Protein AF-A0A497REN9-F1 (afdb_monomer_lite)

Foldseek 3Di:
DDPVVVVVVVCVVVADPPKAFPDKDWDFDWDDDVPDTDTWIWIWTDIPFWIWIFTDPPPRDIDTGGPVNFPDWDFDWDDDPPDIDTDIDTD

pLDDT: mean 73.36, std 15.02, range [34.81, 93.0]

Sequence (91 aa):
MNTATMIDRIIQDVLEKDEKILATTNWKASSYVPFTFIVSDVIVFATNKRLLLVIKEVYRSIYELPYYRITSIELVSKKFLFFKKRYYQIR

Structure (mmCIF, N/CA/C/O backbone):
data_AF-A0A497REN9-F1
#
_entry.id   AF-A0A497REN9-F1
#
loop_
_atom_site.group_PDB
_atom_site.id
_atom_site.type_symbol
_atom_site.label_atom_id
_atom_site.label_alt_id
_atom_site.label_comp_id
_atom_site.label_asym_id
_atom_site.label_entity_id
_atom_site.label_seq_id
_atom_site.pdbx_PDB_ins_code
_atom_site.Cartn_x
_atom_site.Cartn_y
_atom_site.Cartn_z
_atom_site.occupancy
_atom_site.B_iso_or_equiv
_atom_site.auth_seq_id
_atom_site.auth_comp_id
_atom_site.auth_asym_id
_atom_site.auth_atom_id
_atom_site.pdbx_PDB_model_num
ATOM 1 N N . MET A 1 1 ? 20.456 7.917 14.167 1.00 47.06 1 MET A N 1
ATOM 2 C CA . MET A 1 1 ? 19.054 7.482 14.384 1.00 47.06 1 MET A CA 1
ATOM 3 C C . MET A 1 1 ? 18.714 6.437 13.334 1.00 47.06 1 MET A C 1
ATOM 5 O O . MET A 1 1 ? 19.055 6.650 12.179 1.00 47.06 1 MET A O 1
ATOM 9 N N . ASN A 1 2 ? 18.115 5.311 13.7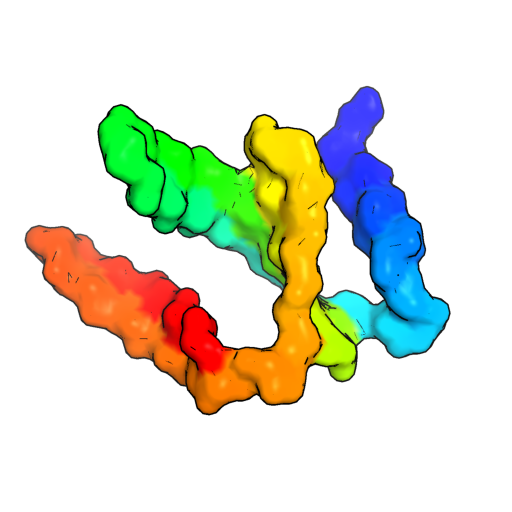26 1.00 50.03 2 ASN A N 1
ATOM 10 C CA . ASN A 1 2 ? 17.815 4.202 12.816 1.00 50.03 2 ASN A CA 1
ATOM 11 C C . ASN A 1 2 ? 16.628 4.559 11.901 1.00 50.03 2 ASN A C 1
ATOM 13 O O . ASN A 1 2 ? 15.618 5.092 12.363 1.00 50.03 2 ASN A O 1
ATOM 17 N N . THR A 1 3 ? 16.714 4.249 10.610 1.00 51.06 3 THR A N 1
ATOM 18 C CA . THR A 1 3 ? 15.675 4.575 9.614 1.00 51.06 3 THR A CA 1
ATOM 19 C C . THR A 1 3 ? 14.328 3.920 9.946 1.00 51.06 3 THR A C 1
ATOM 21 O O . THR A 1 3 ? 13.284 4.528 9.727 1.00 51.06 3 THR A O 1
ATOM 24 N N . ALA A 1 4 ? 14.359 2.727 10.554 1.00 55.53 4 ALA A N 1
ATOM 25 C CA . ALA A 1 4 ? 13.179 2.011 11.048 1.00 55.53 4 ALA A CA 1
ATOM 26 C C . ALA A 1 4 ? 12.445 2.802 12.147 1.00 55.53 4 ALA A C 1
ATOM 28 O O . ALA A 1 4 ? 11.272 3.123 11.996 1.00 55.53 4 ALA A O 1
ATOM 29 N N . THR A 1 5 ? 13.174 3.262 13.172 1.00 58.50 5 THR A N 1
ATOM 30 C CA . THR A 1 5 ? 12.602 4.027 14.298 1.00 58.50 5 THR A CA 1
ATOM 31 C C . THR A 1 5 ? 11.978 5.367 13.902 1.00 58.50 5 THR A C 1
ATOM 33 O O . THR A 1 5 ? 11.219 5.944 14.674 1.00 58.50 5 THR A O 1
ATOM 36 N N . MET A 1 6 ? 12.313 5.898 12.724 1.00 55.56 6 MET A N 1
ATOM 37 C CA . MET A 1 6 ? 11.796 7.184 12.255 1.00 55.56 6 MET A CA 1
ATOM 38 C C . MET A 1 6 ? 10.528 7.040 11.406 1.00 55.56 6 MET A C 1
ATOM 40 O O . MET A 1 6 ? 9.687 7.933 11.430 1.00 55.56 6 MET A O 1
ATOM 44 N N . ILE A 1 7 ? 10.385 5.924 10.686 1.00 61.59 7 ILE A N 1
ATOM 45 C CA . ILE A 1 7 ? 9.168 5.578 9.941 1.00 61.59 7 ILE A CA 1
ATOM 46 C C . ILE A 1 7 ? 8.035 5.254 10.919 1.00 61.59 7 ILE A C 1
ATOM 48 O O . ILE A 1 7 ? 6.929 5.757 10.744 1.00 61.59 7 ILE A O 1
ATOM 52 N N . ASP A 1 8 ? 8.339 4.519 11.992 1.00 64.19 8 ASP A N 1
ATOM 53 C CA . ASP A 1 8 ? 7.355 4.166 13.020 1.00 64.19 8 ASP A CA 1
ATOM 54 C C . ASP A 1 8 ? 6.717 5.405 13.666 1.00 64.19 8 ASP A C 1
ATOM 56 O O . ASP A 1 8 ? 5.508 5.432 13.877 1.00 64.19 8 ASP A O 1
ATOM 60 N N . ARG A 1 9 ? 7.502 6.464 13.911 1.00 67.44 9 ARG A N 1
ATOM 61 C CA . ARG A 1 9 ? 6.997 7.722 14.493 1.00 67.44 9 ARG A CA 1
ATOM 62 C C . ARG A 1 9 ? 6.043 8.464 13.562 1.00 67.44 9 ARG A C 1
ATOM 64 O O . ARG A 1 9 ? 4.981 8.883 13.988 1.00 67.44 9 ARG A O 1
ATOM 71 N N . ILE A 1 10 ? 6.392 8.572 12.282 1.00 67.25 10 ILE A N 1
ATOM 72 C CA . ILE A 1 10 ? 5.560 9.277 11.296 1.00 67.25 10 ILE A CA 1
ATOM 73 C C . ILE A 1 10 ? 4.205 8.596 11.135 1.00 67.25 10 ILE A C 1
ATOM 75 O O . ILE A 1 10 ? 3.183 9.259 11.012 1.00 67.25 10 ILE A O 1
ATOM 79 N N . ILE A 1 11 ? 4.19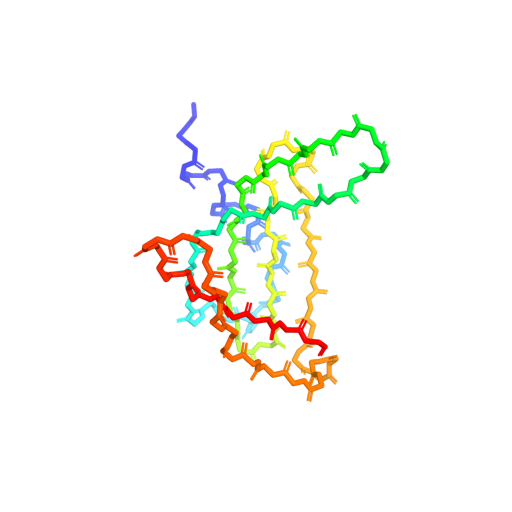5 7.265 11.129 1.00 72.38 11 ILE A N 1
ATOM 80 C CA . ILE A 1 11 ? 2.948 6.515 11.021 1.00 72.38 11 ILE A CA 1
ATOM 81 C C . ILE A 1 11 ? 2.115 6.702 12.289 1.00 72.38 11 ILE A C 1
ATOM 83 O O . ILE A 1 11 ? 0.915 6.929 12.189 1.00 72.38 11 ILE A O 1
ATOM 87 N N . GLN A 1 12 ? 2.740 6.661 13.469 1.00 74.00 12 GLN A N 1
ATOM 88 C CA . GLN A 1 12 ? 2.052 6.914 14.739 1.00 74.00 12 GLN A CA 1
ATOM 89 C C . GLN A 1 12 ? 1.414 8.308 14.806 1.00 74.00 12 GLN A C 1
ATOM 91 O O . GLN A 1 12 ? 0.337 8.432 15.380 1.00 74.00 12 GLN A O 1
ATOM 96 N N . ASP A 1 13 ? 2.031 9.320 14.192 1.00 78.44 13 ASP A N 1
ATOM 97 C CA . ASP A 1 13 ? 1.500 10.689 14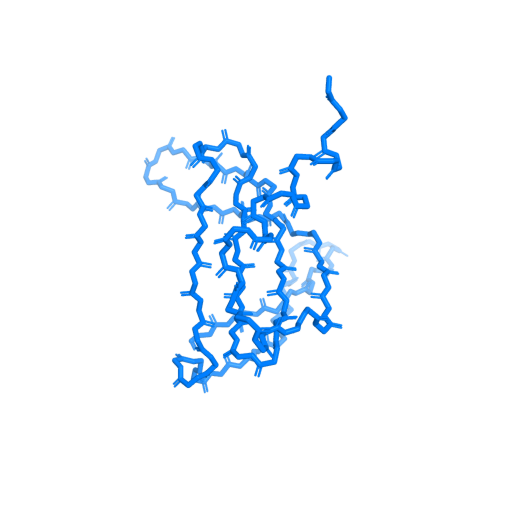.166 1.00 78.44 13 ASP A CA 1
ATOM 98 C C . ASP A 1 13 ? 0.306 10.861 13.203 1.00 78.44 13 ASP A C 1
ATOM 100 O O . ASP A 1 13 ? -0.474 11.800 13.349 1.00 78.44 13 ASP A O 1
ATOM 104 N N . VAL A 1 14 ? 0.160 9.977 12.208 1.00 84.31 14 VAL A N 1
ATOM 105 C CA . VAL A 1 14 ? -0.852 10.090 11.136 1.00 84.31 14 VAL A CA 1
ATOM 106 C C . VAL A 1 14 ? -2.031 9.141 11.331 1.00 84.31 14 VAL A C 1
ATOM 108 O O . VAL A 1 14 ? -3.137 9.431 10.867 1.00 84.31 14 VAL A O 1
ATOM 111 N N . LEU A 1 15 ? -1.812 8.003 11.992 1.00 87.00 15 LEU A N 1
ATOM 112 C CA . LEU A 1 15 ? -2.871 7.039 12.266 1.00 87.00 15 LEU A CA 1
ATOM 113 C C . LEU A 1 15 ? -3.907 7.620 13.228 1.00 87.00 15 LEU A C 1
ATOM 115 O O . LEU A 1 15 ? -3.580 8.159 14.286 1.00 87.00 15 LEU A O 1
ATOM 119 N N . GLU A 1 16 ? -5.181 7.442 12.890 1.00 87.06 16 GLU A N 1
ATOM 120 C CA . GLU A 1 16 ? -6.257 7.737 13.831 1.00 87.06 16 GLU A CA 1
ATOM 121 C C . GLU A 1 16 ? -6.226 6.750 15.014 1.00 87.06 16 GLU A C 1
ATOM 123 O O . GLU A 1 16 ? -5.708 5.638 14.918 1.00 87.06 16 GLU A O 1
ATOM 128 N N . LYS A 1 17 ? -6.818 7.134 16.152 1.00 85.94 17 LYS A N 1
ATOM 129 C CA . LYS A 1 17 ? -6.742 6.379 17.421 1.00 85.94 17 LYS A CA 1
ATOM 130 C C . LYS A 1 17 ? -7.211 4.914 17.321 1.00 85.94 17 LYS A C 1
ATOM 132 O O . LYS A 1 17 ? -6.762 4.069 18.090 1.00 85.94 17 LYS A O 1
ATOM 137 N N . ASP A 1 18 ? -8.132 4.620 16.411 1.00 89.81 18 ASP A N 1
ATOM 138 C CA . ASP A 1 18 ? -8.709 3.300 16.123 1.00 89.81 18 ASP A CA 1
ATOM 139 C C . ASP A 1 18 ? -8.219 2.699 14.788 1.00 89.81 18 ASP A C 1
ATOM 141 O O . ASP A 1 18 ? -8.664 1.619 14.380 1.00 89.81 18 ASP A O 1
ATOM 145 N N . GLU A 1 19 ? -7.306 3.383 14.097 1.00 89.62 19 GLU A N 1
ATOM 146 C CA . GLU A 1 19 ? -6.731 2.933 12.838 1.00 89.62 19 GLU A CA 1
ATOM 147 C C . GLU A 1 19 ? -5.603 1.925 13.096 1.00 89.62 19 GLU A C 1
ATOM 149 O O . GLU A 1 19 ? -4.662 2.170 13.850 1.00 89.62 19 GLU A O 1
ATOM 154 N N . LYS A 1 20 ? -5.703 0.749 12.471 1.00 89.69 20 LYS A N 1
ATOM 155 C CA . LYS A 1 20 ? -4.742 -0.349 12.615 1.00 89.69 20 LYS A CA 1
ATOM 156 C C . LYS A 1 20 ? -4.112 -0.666 11.274 1.00 89.69 20 LYS A C 1
ATOM 158 O O . LYS A 1 20 ? -4.819 -0.836 10.283 1.00 89.69 20 LYS A O 1
ATOM 163 N N . ILE A 1 21 ? -2.792 -0.816 11.266 1.00 89.94 21 ILE A N 1
ATOM 164 C CA . ILE A 1 21 ? -2.054 -1.326 10.110 1.00 89.94 21 ILE A CA 1
ATOM 165 C C . ILE A 1 21 ? -2.360 -2.819 9.973 1.00 89.94 21 ILE A C 1
ATOM 167 O O . ILE A 1 21 ? -2.143 -3.594 10.903 1.00 89.94 21 ILE A O 1
ATOM 171 N N . LEU A 1 22 ? -2.873 -3.211 8.812 1.00 91.31 22 LEU A N 1
ATOM 172 C CA . LEU A 1 22 ? -3.187 -4.592 8.457 1.00 91.31 22 LEU A CA 1
ATOM 173 C C . LEU A 1 22 ? -2.051 -5.236 7.658 1.00 91.31 22 LEU A C 1
ATOM 175 O O . LEU A 1 22 ? -1.777 -6.421 7.825 1.00 91.31 22 LEU A O 1
ATOM 179 N N . ALA A 1 23 ? -1.393 -4.465 6.788 1.00 88.75 23 ALA A N 1
ATOM 180 C CA . ALA A 1 23 ? -0.276 -4.940 5.980 1.00 88.75 23 ALA A CA 1
ATOM 181 C C . ALA A 1 23 ? 0.675 -3.802 5.588 1.00 88.75 23 ALA A C 1
ATOM 183 O O . ALA A 1 23 ? 0.266 -2.647 5.469 1.00 88.75 23 ALA A O 1
ATOM 184 N N . THR A 1 24 ? 1.931 -4.158 5.314 1.00 87.31 24 THR A N 1
ATOM 185 C CA . THR A 1 24 ? 2.973 -3.227 4.862 1.00 87.31 24 THR A CA 1
ATOM 186 C C . THR A 1 24 ? 3.751 -3.838 3.705 1.00 87.31 24 THR A C 1
ATOM 188 O O . THR A 1 24 ? 4.114 -5.013 3.745 1.00 87.31 24 THR A O 1
ATOM 191 N N . THR A 1 25 ? 4.052 -3.043 2.680 1.00 85.25 25 THR A N 1
ATOM 192 C CA . THR A 1 25 ? 4.870 -3.469 1.538 1.00 85.25 25 THR A CA 1
ATOM 193 C C . THR A 1 25 ? 5.750 -2.329 1.029 1.00 85.25 25 THR A C 1
ATOM 195 O O . THR A 1 25 ? 5.376 -1.163 1.093 1.00 85.25 25 THR A O 1
ATOM 198 N N . ASN A 1 26 ? 6.928 -2.664 0.500 1.00 83.81 26 ASN A N 1
ATOM 199 C CA . ASN A 1 26 ? 7.842 -1.702 -0.119 1.00 83.81 26 ASN A CA 1
ATOM 200 C C . ASN A 1 26 ? 7.717 -1.782 -1.639 1.00 83.81 26 ASN A C 1
ATOM 202 O O . ASN A 1 26 ? 7.906 -2.851 -2.220 1.00 83.81 26 ASN A O 1
ATOM 206 N N . TRP A 1 27 ? 7.395 -0.666 -2.278 1.00 79.62 27 TRP A N 1
ATOM 207 C CA . TRP A 1 27 ? 7.243 -0.535 -3.721 1.00 79.62 27 TRP A CA 1
ATOM 208 C C . TRP A 1 27 ? 8.302 0.406 -4.287 1.00 79.62 27 TRP A C 1
ATOM 210 O O . TRP A 1 27 ? 8.793 1.304 -3.607 1.00 79.62 27 TRP A O 1
ATOM 220 N N . LYS A 1 28 ? 8.615 0.221 -5.570 1.00 74.81 28 LYS A N 1
ATOM 221 C CA . LYS A 1 28 ? 9.314 1.227 -6.369 1.00 74.81 28 LYS A CA 1
ATOM 222 C C . LYS A 1 28 ? 8.291 1.903 -7.262 1.00 74.81 28 LYS A C 1
ATOM 224 O O . LYS A 1 28 ? 7.768 1.266 -8.176 1.00 74.81 28 LYS A O 1
ATOM 229 N N . ALA A 1 29 ? 7.980 3.160 -6.971 1.00 67.38 29 ALA A N 1
ATOM 230 C CA . ALA A 1 29 ? 7.114 3.962 -7.816 1.00 67.38 29 ALA A CA 1
ATOM 231 C C . ALA A 1 29 ? 7.976 4.669 -8.860 1.00 67.38 29 ALA A C 1
ATOM 233 O O . ALA A 1 29 ? 8.938 5.353 -8.521 1.00 67.38 29 ALA A O 1
ATOM 234 N N . SER A 1 30 ? 7.643 4.485 -10.132 1.00 63.38 30 SER A N 1
ATOM 235 C CA . SER A 1 30 ? 8.226 5.262 -11.221 1.00 63.38 30 SER A CA 1
ATOM 236 C C . SER A 1 30 ? 7.184 6.247 -11.722 1.00 63.38 30 SER A C 1
ATOM 238 O O . SER A 1 30 ? 6.161 5.819 -12.264 1.00 63.38 30 SER A O 1
ATOM 240 N N . SER A 1 31 ? 7.455 7.537 -11.572 1.00 59.97 31 SER A N 1
ATOM 241 C CA . SER A 1 31 ? 6.628 8.593 -12.150 1.00 59.97 31 SER A CA 1
ATOM 242 C C . SER A 1 31 ? 7.321 9.137 -13.392 1.00 59.97 31 SER A C 1
ATOM 244 O O . SER A 1 31 ? 8.504 9.477 -13.349 1.00 59.97 31 SER A O 1
ATOM 246 N N . TYR A 1 32 ? 6.588 9.207 -14.504 1.00 45.03 32 TYR A N 1
ATOM 247 C CA . TYR A 1 32 ? 7.059 9.885 -15.707 1.00 45.03 32 TYR A CA 1
ATOM 248 C C . TYR A 1 32 ? 6.646 11.352 -15.623 1.00 45.03 32 TYR A C 1
ATOM 250 O O . TYR A 1 32 ? 5.475 11.686 -15.793 1.00 45.03 32 TYR A O 1
ATOM 258 N N . VAL A 1 33 ? 7.610 12.215 -15.328 1.00 47.06 33 VAL A N 1
ATOM 259 C CA . VAL A 1 33 ? 7.480 13.665 -15.482 1.00 47.06 33 VAL A CA 1
ATOM 260 C C . VAL A 1 33 ? 8.129 14.004 -16.829 1.00 47.06 33 VAL A C 1
ATOM 262 O O . VAL A 1 33 ? 9.115 13.345 -17.181 1.00 47.06 33 VAL A O 1
ATOM 265 N N . PRO A 1 34 ? 7.622 14.967 -17.627 1.00 34.81 34 PRO A N 1
ATOM 266 C CA . PRO A 1 34 ? 8.318 15.357 -18.847 1.00 34.81 34 PRO A CA 1
ATOM 267 C C . PRO A 1 34 ? 9.783 15.665 -18.497 1.00 34.81 34 PRO A C 1
ATOM 269 O O . PRO A 1 34 ? 10.043 16.474 -17.610 1.00 34.81 34 PRO A O 1
ATOM 272 N N . PHE A 1 35 ? 10.719 14.988 -19.168 1.00 41.38 35 PHE A N 1
ATOM 273 C CA . PHE A 1 35 ? 12.179 15.138 -19.049 1.00 41.38 35 PHE A CA 1
ATOM 274 C C . PHE A 1 35 ? 12.907 14.462 -17.866 1.00 41.38 35 PHE A C 1
ATOM 276 O O . PHE A 1 35 ? 14.137 14.441 -17.895 1.00 41.38 35 PHE A O 1
ATOM 283 N N . THR A 1 36 ? 12.237 13.830 -16.889 1.00 47.19 36 THR A N 1
ATOM 284 C CA . THR A 1 36 ? 12.926 13.074 -15.814 1.00 47.19 36 THR A CA 1
ATOM 285 C C . THR A 1 36 ? 12.211 11.783 -15.407 1.00 47.19 36 THR A C 1
ATOM 287 O O . THR A 1 36 ? 10.991 11.719 -15.266 1.00 47.19 36 THR A O 1
ATOM 290 N N . PHE A 1 37 ? 13.003 10.725 -15.194 1.00 51.38 37 PHE A N 1
ATOM 291 C CA . PHE A 1 37 ? 12.536 9.449 -14.654 1.00 51.38 37 PHE A CA 1
ATOM 292 C C . PHE A 1 37 ? 12.890 9.401 -13.168 1.00 51.38 37 PHE A C 1
ATOM 294 O O . PHE A 1 37 ? 14.035 9.131 -12.810 1.00 51.38 37 PHE A O 1
ATOM 301 N N . ILE A 1 38 ? 11.924 9.703 -12.302 1.00 62.81 38 ILE A N 1
ATOM 302 C CA . ILE A 1 38 ? 12.128 9.623 -10.853 1.00 62.81 38 ILE A CA 1
ATOM 303 C C . ILE A 1 38 ? 11.604 8.262 -10.400 1.00 62.81 38 ILE A C 1
ATOM 305 O O . ILE A 1 38 ? 10.414 7.960 -10.532 1.00 62.81 38 ILE A O 1
ATOM 309 N N . VAL A 1 39 ? 12.520 7.416 -9.929 1.00 63.03 39 VAL A N 1
ATOM 310 C CA . VAL A 1 39 ? 12.187 6.152 -9.271 1.00 63.03 39 VAL A CA 1
ATOM 311 C C . VAL A 1 39 ? 12.318 6.393 -7.787 1.00 63.03 39 VAL A C 1
ATOM 313 O O . VAL A 1 39 ? 13.439 6.522 -7.321 1.00 63.03 39 VAL A O 1
ATOM 316 N N . SER A 1 40 ? 11.199 6.407 -7.072 1.00 72.19 40 SER A N 1
ATOM 317 C CA . SER A 1 40 ? 11.212 6.585 -5.626 1.00 72.19 40 SER A CA 1
ATOM 318 C C . SER A 1 40 ? 10.804 5.324 -4.891 1.00 72.19 40 SER A C 1
ATOM 320 O O . SER A 1 40 ? 9.864 4.619 -5.274 1.00 72.19 40 SER A O 1
ATOM 322 N N . ASP A 1 41 ? 11.513 5.055 -3.797 1.00 80.31 41 ASP A N 1
ATOM 323 C CA . ASP A 1 41 ? 11.116 4.037 -2.837 1.00 80.31 41 ASP A CA 1
ATOM 324 C C . ASP A 1 41 ? 9.884 4.523 -2.063 1.00 80.31 41 ASP A C 1
ATOM 326 O O . ASP A 1 41 ? 9.914 5.549 -1.374 1.00 80.31 41 ASP A O 1
ATOM 330 N N . VAL A 1 42 ? 8.795 3.765 -2.168 1.00 82.25 42 VAL A N 1
ATOM 331 C CA . VAL A 1 42 ? 7.512 4.045 -1.519 1.00 82.25 42 VAL A CA 1
ATOM 332 C C . VAL A 1 42 ? 7.191 2.914 -0.559 1.00 82.25 42 VAL A C 1
ATOM 334 O O . VAL A 1 42 ? 7.188 1.748 -0.947 1.00 82.25 42 VAL A O 1
ATOM 337 N N . ILE A 1 43 ? 6.895 3.237 0.695 1.00 85.69 43 ILE A N 1
ATOM 338 C CA . ILE A 1 43 ? 6.305 2.265 1.617 1.00 85.69 43 ILE A CA 1
ATOM 339 C C . ILE A 1 43 ? 4.797 2.441 1.573 1.00 85.69 43 ILE A C 1
ATOM 341 O O . ILE A 1 43 ? 4.302 3.547 1.775 1.00 85.69 43 ILE A O 1
ATOM 345 N N . VAL A 1 44 ? 4.077 1.356 1.316 1.00 86.38 44 VAL A N 1
ATOM 346 C CA . VAL A 1 44 ? 2.618 1.336 1.351 1.00 86.38 44 VAL A CA 1
ATOM 347 C C . VAL A 1 44 ? 2.170 0.627 2.621 1.00 86.38 44 VAL A C 1
ATOM 349 O O . VAL A 1 44 ? 2.537 -0.529 2.849 1.00 86.38 44 VAL A O 1
ATOM 352 N N . PHE A 1 45 ? 1.359 1.313 3.421 1.00 88.50 45 PHE A N 1
ATOM 353 C CA . PHE A 1 45 ? 0.668 0.761 4.582 1.00 88.50 45 PHE A CA 1
ATOM 354 C C . PHE A 1 45 ? -0.808 0.617 4.244 1.00 88.50 45 PHE A C 1
ATOM 356 O O . PHE A 1 45 ? -1.467 1.596 3.900 1.00 88.50 45 PHE A O 1
ATOM 363 N N . ALA A 1 46 ? -1.328 -0.598 4.344 1.00 90.75 46 ALA A N 1
ATOM 364 C CA . ALA A 1 46 ? -2.756 -0.849 4.284 1.00 90.75 46 ALA A CA 1
ATOM 365 C C . ALA A 1 46 ? -3.305 -0.845 5.705 1.00 90.75 46 ALA A C 1
ATOM 367 O O . ALA A 1 46 ? -2.883 -1.659 6.529 1.00 90.75 46 ALA A O 1
ATOM 368 N N . THR A 1 47 ? -4.231 0.062 5.999 1.00 92.81 47 THR A N 1
ATOM 369 C CA . THR A 1 47 ? -4.909 0.129 7.296 1.00 92.81 47 THR A CA 1
ATOM 370 C C . THR A 1 47 ? -6.317 -0.445 7.193 1.00 92.81 47 THR A C 1
ATOM 372 O O . THR A 1 47 ? -6.770 -0.817 6.113 1.00 92.81 47 THR A O 1
ATOM 375 N N . ASN A 1 48 ? -7.053 -0.524 8.297 1.00 93.00 48 ASN A N 1
ATOM 376 C CA . ASN A 1 48 ? -8.486 -0.830 8.263 1.00 93.00 48 ASN A CA 1
ATOM 377 C C . ASN A 1 48 ? -9.348 0.298 7.657 1.00 93.00 48 ASN A C 1
ATOM 379 O O . ASN A 1 48 ? -10.545 0.087 7.479 1.00 93.00 48 ASN A O 1
ATOM 383 N N . LYS A 1 49 ? -8.772 1.465 7.323 1.00 92.00 49 LYS A N 1
ATOM 384 C CA . LYS A 1 49 ? -9.500 2.638 6.802 1.00 92.00 49 LYS A CA 1
ATOM 385 C C . LYS A 1 49 ? -9.040 3.103 5.416 1.00 92.00 49 LYS A C 1
ATOM 387 O O . LYS A 1 49 ? -9.867 3.519 4.601 1.00 92.00 49 LYS A O 1
ATOM 392 N N . ARG A 1 50 ? -7.736 3.064 5.139 1.00 92.00 50 ARG A N 1
ATOM 393 C CA . ARG A 1 50 ? -7.122 3.660 3.942 1.00 92.00 50 ARG A CA 1
ATOM 394 C C . ARG A 1 50 ? -5.776 3.017 3.610 1.00 92.00 50 ARG A C 1
ATOM 396 O O . ARG A 1 50 ? -5.197 2.281 4.406 1.00 92.00 50 ARG A O 1
ATOM 403 N N . LEU A 1 51 ? -5.266 3.332 2.425 1.00 90.38 51 LEU A N 1
ATOM 404 C CA . LEU A 1 51 ? -3.863 3.135 2.084 1.00 90.38 51 LEU A CA 1
ATOM 405 C C . LEU A 1 51 ? -3.079 4.413 2.402 1.00 90.38 51 LEU A C 1
ATOM 407 O O . LEU A 1 51 ? -3.514 5.510 2.054 1.00 90.38 51 LEU A O 1
ATOM 411 N N . LEU A 1 52 ? -1.910 4.264 3.017 1.00 88.69 52 LEU A N 1
ATOM 412 C CA . LEU A 1 52 ? -0.937 5.336 3.220 1.00 88.69 52 LEU A CA 1
ATOM 413 C C . LEU A 1 52 ? 0.297 5.038 2.374 1.00 88.69 52 LEU A C 1
ATOM 415 O O . LEU A 1 52 ? 0.898 3.972 2.509 1.00 88.69 52 LEU A O 1
ATOM 419 N N . LEU A 1 53 ? 0.685 5.969 1.508 1.00 87.00 53 LEU A N 1
ATOM 420 C CA . LEU A 1 53 ? 1.871 5.857 0.667 1.00 87.00 53 LEU A CA 1
ATOM 421 C C . LEU A 1 53 ? 2.914 6.861 1.152 1.00 87.00 53 LEU A C 1
ATOM 423 O O . LEU A 1 53 ? 2.699 8.068 1.075 1.00 87.00 53 LEU A O 1
ATOM 427 N N . VAL A 1 54 ? 4.047 6.359 1.638 1.00 84.12 54 VAL A N 1
ATOM 428 C CA . VAL A 1 54 ? 5.142 7.165 2.188 1.00 84.12 54 VAL A CA 1
ATOM 429 C C . VAL A 1 54 ? 6.320 7.145 1.223 1.00 84.12 54 VAL A C 1
ATOM 431 O O . VAL A 1 54 ? 6.966 6.109 1.054 1.00 84.12 54 VAL A O 1
ATOM 434 N N . ILE A 1 55 ? 6.619 8.287 0.602 1.00 82.62 55 ILE A N 1
ATOM 435 C CA . ILE A 1 55 ? 7.745 8.434 -0.332 1.00 82.62 55 ILE A CA 1
ATOM 436 C C . ILE A 1 55 ? 9.032 8.738 0.447 1.00 82.62 55 ILE A C 1
ATOM 438 O O . ILE A 1 55 ? 9.095 9.719 1.188 1.00 82.62 55 ILE A O 1
ATOM 442 N N . LYS A 1 56 ? 10.075 7.911 0.290 1.00 72.00 56 LYS A N 1
ATOM 443 C CA . LYS A 1 56 ? 11.334 8.058 1.047 1.00 72.00 56 LYS A CA 1
ATOM 444 C C . LYS A 1 56 ? 12.247 9.182 0.552 1.00 72.00 56 LYS A C 1
ATOM 446 O O . LYS A 1 56 ? 12.967 9.752 1.366 1.00 72.00 56 LYS A O 1
ATOM 451 N N . GLU A 1 57 ? 12.250 9.471 -0.748 1.00 67.50 57 GLU A N 1
ATOM 452 C CA . GLU A 1 57 ? 13.298 10.292 -1.382 1.00 67.50 57 GLU A CA 1
ATOM 453 C C . GLU A 1 57 ? 13.015 11.798 -1.397 1.00 67.50 57 GLU A C 1
ATOM 455 O O . GLU A 1 57 ? 13.931 12.594 -1.217 1.00 67.50 57 GLU A O 1
ATOM 460 N N . VAL A 1 58 ? 11.759 12.205 -1.587 1.00 56.19 58 VAL A N 1
ATOM 461 C CA . VAL A 1 58 ? 11.369 13.615 -1.720 1.00 56.19 58 VAL A CA 1
ATOM 462 C C . VAL A 1 58 ? 10.463 13.960 -0.548 1.00 56.19 58 VAL A C 1
ATOM 464 O O . VAL A 1 58 ? 9.374 13.402 -0.442 1.00 56.19 58 VAL A O 1
ATOM 467 N N . TYR A 1 59 ? 10.944 14.818 0.361 1.00 52.41 59 TYR A N 1
ATOM 468 C CA . TYR A 1 59 ? 10.190 15.402 1.482 1.00 52.41 59 TYR A CA 1
ATOM 469 C C . TYR A 1 59 ? 9.088 14.503 2.053 1.00 52.41 59 TYR A C 1
ATOM 471 O O . TYR A 1 59 ? 7.933 14.887 1.967 1.00 52.41 59 TYR A O 1
ATOM 479 N N . ARG A 1 60 ? 9.426 13.306 2.564 1.00 64.38 60 ARG A N 1
ATOM 480 C CA . ARG A 1 60 ? 8.545 12.369 3.310 1.00 64.38 60 ARG A CA 1
ATOM 481 C C . ARG A 1 60 ? 7.046 12.597 3.107 1.00 64.38 60 ARG A C 1
ATOM 483 O O . ARG A 1 60 ? 6.311 12.845 4.059 1.00 64.38 60 ARG A O 1
ATOM 490 N N . SER A 1 61 ? 6.622 12.585 1.850 1.00 72.38 61 SER A N 1
ATOM 491 C CA . SER A 1 61 ? 5.270 12.992 1.509 1.00 72.38 61 SER A CA 1
ATOM 492 C C . SER A 1 61 ? 4.382 11.788 1.741 1.00 72.38 61 SER A C 1
ATOM 494 O O . SER A 1 61 ? 4.690 10.687 1.271 1.00 72.38 61 SER A O 1
ATOM 496 N N . ILE A 1 62 ? 3.335 11.995 2.532 1.00 81.00 62 ILE A N 1
ATOM 497 C CA . ILE A 1 62 ? 2.368 10.964 2.884 1.00 81.00 62 ILE A CA 1
ATOM 498 C C . ILE A 1 62 ? 1.139 11.222 2.035 1.00 81.00 62 ILE A C 1
ATOM 500 O O . ILE A 1 62 ? 0.502 12.266 2.150 1.00 81.00 62 ILE A O 1
ATOM 504 N N . TYR A 1 63 ? 0.837 10.275 1.160 1.00 85.50 63 TYR A N 1
ATOM 505 C CA . TYR A 1 63 ? -0.375 10.301 0.362 1.00 85.50 63 TYR A CA 1
ATOM 506 C C . TYR A 1 63 ? -1.379 9.338 0.964 1.00 85.50 63 TYR A C 1
ATOM 508 O O . TYR A 1 63 ? -1.082 8.165 1.191 1.00 85.50 63 TYR A O 1
ATOM 516 N N . GLU A 1 64 ? -2.578 9.844 1.197 1.00 88.50 64 GLU A N 1
ATOM 517 C CA . GLU A 1 64 ? -3.671 9.081 1.769 1.00 88.50 64 GLU A CA 1
ATOM 518 C C . GLU A 1 64 ? -4.670 8.722 0.674 1.00 88.50 64 GLU A C 1
ATOM 520 O O . GLU A 1 64 ? -5.174 9.590 -0.042 1.00 88.50 64 GLU A O 1
ATOM 525 N N . LEU A 1 65 ? -4.979 7.435 0.556 1.00 88.06 65 LEU A N 1
ATOM 526 C CA . LEU A 1 65 ? -5.963 6.926 -0.386 1.00 88.06 65 LEU A CA 1
ATOM 527 C C . LEU A 1 65 ? -7.030 6.125 0.372 1.00 88.06 65 LEU A C 1
ATOM 529 O O . LEU A 1 65 ? -6.842 4.935 0.639 1.00 88.06 65 LEU A O 1
ATOM 533 N N . PRO A 1 66 ? -8.150 6.766 0.749 1.00 90.56 66 PRO A N 1
ATOM 534 C CA . PRO A 1 66 ? -9.283 6.078 1.352 1.00 90.56 66 PRO A CA 1
ATOM 535 C C . PRO A 1 66 ? -9.844 4.993 0.435 1.00 90.56 66 PRO A C 1
ATOM 537 O O . PRO A 1 66 ? -9.971 5.211 -0.770 1.00 90.56 66 PRO A O 1
ATOM 540 N N . TYR A 1 67 ? -10.257 3.854 1.001 1.00 89.69 67 TYR A N 1
ATOM 541 C CA . TYR A 1 67 ? -10.741 2.726 0.194 1.00 89.69 67 TYR A CA 1
ATOM 542 C C . TYR A 1 67 ? -11.970 3.062 -0.652 1.00 89.69 67 TYR A C 1
ATOM 544 O O . TYR A 1 67 ? -12.086 2.566 -1.765 1.00 89.69 67 TYR A O 1
ATOM 552 N N . TYR A 1 68 ? -12.847 3.953 -0.179 1.00 88.69 68 TYR A N 1
ATOM 553 C CA . TYR A 1 68 ? -14.022 4.383 -0.945 1.00 88.69 68 TYR A CA 1
ATOM 554 C C . TYR A 1 68 ? -13.668 5.157 -2.229 1.00 88.69 68 TYR A C 1
ATOM 556 O O . TYR A 1 68 ? -14.523 5.313 -3.095 1.00 88.69 68 TYR A O 1
ATOM 564 N N . ARG A 1 69 ? -12.432 5.668 -2.355 1.00 88.31 69 ARG A N 1
ATOM 565 C CA . ARG A 1 69 ? -11.938 6.321 -3.578 1.00 88.31 69 ARG A CA 1
ATOM 566 C C . ARG A 1 69 ? -11.324 5.337 -4.571 1.00 88.31 69 ARG A C 1
ATOM 568 O O . ARG A 1 69 ? -11.037 5.740 -5.691 1.00 88.31 69 ARG A O 1
ATOM 575 N N . ILE A 1 70 ? -11.103 4.084 -4.173 1.00 86.31 70 ILE A N 1
ATOM 576 C CA . ILE A 1 70 ? -10.567 3.049 -5.055 1.00 86.31 70 ILE A CA 1
ATOM 577 C C . ILE A 1 70 ? -11.717 2.482 -5.877 1.00 86.31 70 ILE A C 1
ATOM 579 O O . ILE A 1 70 ? -12.632 1.860 -5.343 1.00 86.31 70 ILE A O 1
ATOM 583 N N . THR A 1 71 ? -11.654 2.679 -7.188 1.00 86.88 71 THR A N 1
ATOM 584 C CA . THR A 1 71 ? -12.678 2.185 -8.114 1.00 86.88 71 THR A CA 1
ATOM 585 C C . THR A 1 71 ? -12.396 0.754 -8.558 1.00 86.88 71 THR A C 1
ATOM 587 O O . THR A 1 71 ? -13.321 -0.027 -8.769 1.00 86.88 71 THR A O 1
ATOM 590 N N . SER A 1 72 ? -11.118 0.389 -8.702 1.00 81.62 72 SER A N 1
ATOM 591 C CA . SER A 1 72 ? -10.698 -0.958 -9.100 1.00 81.62 72 SER A CA 1
ATOM 592 C C . SER A 1 72 ? -9.239 -1.242 -8.736 1.00 81.62 72 SER A C 1
ATOM 594 O O . SER A 1 72 ? -8.405 -0.338 -8.644 1.00 81.62 72 SER A O 1
ATOM 596 N N . ILE A 1 73 ? -8.932 -2.529 -8.543 1.00 81.12 73 ILE A N 1
ATOM 597 C CA . ILE A 1 73 ? -7.571 -3.045 -8.364 1.00 81.12 73 ILE A CA 1
ATOM 598 C C . ILE A 1 73 ? -7.354 -4.127 -9.416 1.00 81.12 73 ILE A C 1
ATOM 600 O O . ILE A 1 73 ? -8.017 -5.163 -9.406 1.00 81.12 73 ILE A O 1
ATOM 604 N N . GLU A 1 74 ? -6.413 -3.895 -10.323 1.00 82.19 74 GLU A N 1
ATOM 605 C CA . GLU A 1 74 ? -6.132 -4.784 -11.445 1.00 82.19 74 GLU A CA 1
ATOM 606 C C . GLU A 1 74 ? -4.720 -5.361 -11.326 1.00 82.19 74 GLU A C 1
ATOM 608 O O . GLU A 1 74 ? -3.743 -4.632 -11.137 1.00 82.19 74 GLU A O 1
ATOM 613 N N . LEU A 1 75 ? -4.584 -6.681 -11.479 1.00 78.56 75 LEU A N 1
ATOM 614 C CA . LEU A 1 75 ? -3.275 -7.300 -11.664 1.00 78.56 75 LEU A CA 1
ATOM 615 C C . LEU A 1 75 ? -2.855 -7.134 -13.125 1.00 78.56 75 LEU A C 1
ATOM 617 O O . LEU A 1 75 ? -3.296 -7.872 -14.006 1.00 78.56 75 LEU A O 1
ATOM 621 N N . VAL A 1 76 ? -1.966 -6.181 -13.383 1.00 77.94 76 VAL A N 1
ATOM 622 C CA . VAL A 1 76 ? -1.467 -5.914 -14.729 1.00 77.94 76 VAL A CA 1
ATOM 623 C C . VAL A 1 76 ? -0.203 -6.730 -14.969 1.00 77.94 76 VAL A C 1
ATOM 625 O O . VAL A 1 76 ? 0.756 -6.686 -14.195 1.00 77.94 76 VAL A O 1
ATOM 628 N N . SER A 1 77 ? -0.177 -7.478 -16.074 1.00 70.88 77 SER A N 1
ATOM 629 C CA . SER A 1 77 ? 1.026 -8.159 -16.548 1.00 70.88 77 SER A CA 1
ATOM 630 C C . SER A 1 77 ? 1.548 -7.477 -17.807 1.00 70.88 77 SER A C 1
ATOM 632 O O . SER A 1 77 ? 0.929 -7.557 -18.865 1.00 70.88 77 SER A O 1
ATOM 634 N N . LYS A 1 78 ? 2.716 -6.835 -17.710 1.00 69.19 78 LYS A N 1
ATOM 635 C CA . LYS A 1 78 ? 3.450 -6.331 -18.877 1.00 69.19 78 LYS A CA 1
ATOM 636 C C . LYS A 1 78 ? 4.485 -7.370 -19.309 1.00 69.19 78 LYS A C 1
ATOM 638 O O . LYS A 1 78 ? 5.311 -7.810 -18.504 1.00 69.19 78 LYS A O 1
ATOM 643 N N 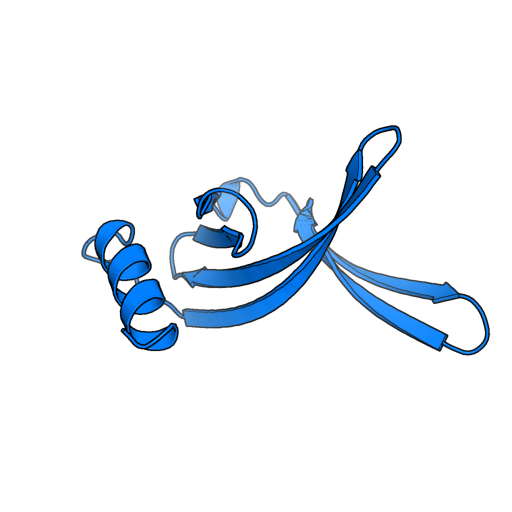. LYS A 1 79 ? 4.441 -7.759 -20.585 1.00 57.56 79 LYS A N 1
ATOM 644 C CA . LYS A 1 79 ? 5.511 -8.517 -21.248 1.00 57.56 79 LYS A CA 1
ATOM 645 C C . LYS A 1 79 ? 6.460 -7.510 -21.899 1.00 57.56 79 LYS A C 1
ATOM 647 O O . LYS A 1 79 ? 6.013 -6.735 -22.738 1.00 57.56 79 LYS A O 1
ATOM 652 N N . PHE A 1 80 ? 7.733 -7.499 -21.510 1.00 51.84 80 PHE A N 1
ATOM 653 C CA . PHE A 1 80 ? 8.757 -6.680 -22.166 1.00 51.84 80 PHE A CA 1
ATOM 654 C C . PHE A 1 80 ? 10.051 -7.489 -22.286 1.00 51.84 80 PHE A C 1
ATOM 656 O O . PHE A 1 80 ? 10.703 -7.762 -21.276 1.00 51.84 80 PHE A O 1
ATOM 663 N N . LEU A 1 81 ? 10.374 -7.922 -23.516 1.00 52.12 81 LEU A N 1
ATOM 664 C CA . LEU A 1 81 ? 11.335 -9.008 -23.782 1.00 52.12 81 LEU A CA 1
ATOM 665 C C . LEU A 1 81 ? 11.062 -10.223 -22.865 1.00 52.12 81 LEU A C 1
ATOM 667 O O . LEU A 1 81 ? 9.973 -10.326 -22.305 1.00 52.12 81 LEU A O 1
ATOM 671 N N . PHE A 1 82 ? 11.970 -11.192 -22.734 1.00 52.59 82 PHE A N 1
ATOM 672 C CA . PHE A 1 82 ? 11.742 -12.442 -21.979 1.00 52.59 82 PHE A CA 1
ATOM 673 C C . PHE A 1 82 ? 11.342 -12.257 -20.489 1.00 52.59 82 PHE A C 1
ATOM 675 O O . PHE A 1 82 ? 11.088 -13.235 -19.787 1.00 52.59 82 PHE A O 1
ATOM 682 N N . PHE A 1 83 ? 11.229 -11.018 -19.998 1.00 51.72 83 PHE A N 1
ATOM 683 C CA . PHE A 1 83 ? 10.818 -10.664 -18.648 1.00 51.72 83 PHE A CA 1
ATOM 684 C C . PHE A 1 83 ? 9.303 -10.406 -18.558 1.00 51.72 83 PHE A C 1
ATOM 686 O O . PHE A 1 83 ? 8.735 -9.534 -19.223 1.00 51.72 83 PHE A O 1
ATOM 693 N N . LYS A 1 84 ? 8.632 -11.147 -17.669 1.00 57.03 84 LYS A N 1
ATOM 694 C CA . LYS A 1 84 ? 7.244 -10.881 -17.260 1.00 57.03 84 LYS A CA 1
ATOM 695 C C . LYS A 1 84 ? 7.268 -10.026 -15.994 1.00 57.03 84 LYS A C 1
ATOM 697 O O . LYS A 1 84 ? 7.686 -10.511 -14.947 1.00 57.03 84 LYS A O 1
ATOM 702 N N . LYS A 1 85 ? 6.789 -8.781 -16.063 1.00 64.38 85 LYS A N 1
ATOM 703 C CA . LYS A 1 85 ? 6.541 -7.958 -14.867 1.00 64.38 85 LYS A CA 1
ATOM 704 C C . LYS A 1 85 ? 5.054 -8.012 -14.522 1.00 64.38 85 LYS A C 1
ATOM 706 O O . LYS A 1 85 ? 4.207 -7.833 -15.398 1.00 64.38 85 LYS A O 1
ATOM 711 N N . ARG A 1 86 ? 4.740 -8.286 -13.255 1.00 59.31 86 ARG A N 1
ATOM 712 C CA . ARG A 1 86 ? 3.384 -8.238 -12.692 1.00 59.31 86 ARG A CA 1
ATOM 713 C C . ARG A 1 86 ? 3.354 -7.162 -11.617 1.00 59.31 86 ARG A C 1
ATOM 715 O O . ARG A 1 86 ? 4.250 -7.138 -10.779 1.00 59.31 86 ARG A O 1
ATOM 722 N N . TYR A 1 87 ? 2.365 -6.284 -11.660 1.00 71.69 87 TYR A N 1
ATOM 723 C CA . TYR A 1 87 ? 2.162 -5.255 -10.646 1.00 71.69 87 TYR A CA 1
ATOM 724 C C . TYR A 1 87 ? 0.666 -4.999 -10.465 1.00 71.69 87 TYR A C 1
ATOM 726 O O . TYR A 1 87 ? -0.120 -5.214 -11.388 1.00 71.69 87 TYR A O 1
ATOM 734 N N . TYR A 1 88 ? 0.278 -4.565 -9.269 1.00 68.62 88 TYR A N 1
ATOM 735 C CA . TYR A 1 88 ? -1.091 -4.140 -8.997 1.00 68.62 88 TYR A CA 1
ATOM 736 C C . TYR A 1 88 ? -1.251 -2.678 -9.412 1.00 68.62 88 TYR A C 1
ATOM 738 O O . TYR A 1 88 ? -0.470 -1.826 -8.992 1.00 68.62 88 TYR A O 1
ATOM 746 N N . GLN A 1 89 ? -2.236 -2.400 -10.259 1.00 74.88 89 GLN A N 1
ATOM 747 C CA . GLN A 1 89 ? -2.646 -1.052 -10.630 1.00 74.88 89 GLN A CA 1
ATOM 748 C C . GLN A 1 89 ? -3.942 -0.721 -9.893 1.00 74.88 89 GLN A C 1
ATOM 750 O O . GLN A 1 89 ? -4.917 -1.460 -9.992 1.00 74.88 89 GLN A O 1
ATOM 755 N N . ILE A 1 90 ? -3.934 0.388 -9.160 1.00 73.25 90 ILE A N 1
ATOM 756 C CA . ILE A 1 90 ? -5.099 0.925 -8.454 1.00 73.25 90 ILE A CA 1
ATOM 757 C C . ILE A 1 90 ? -5.623 2.097 -9.292 1.00 73.25 90 ILE A C 1
ATOM 759 O O . ILE A 1 90 ? -4.816 2.937 -9.698 1.00 73.25 90 ILE A O 1
ATOM 763 N N . ARG A 1 91 ? -6.926 2.125 -9.596 1.00 71.50 91 ARG A N 1
ATOM 764 C CA . ARG A 1 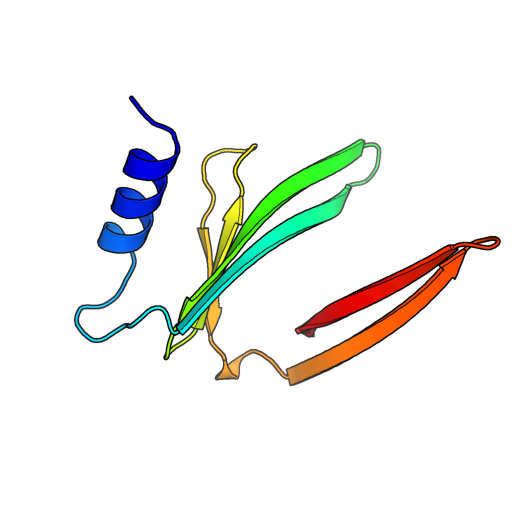91 ? -7.586 3.236 -10.303 1.00 71.50 91 ARG A CA 1
ATOM 765 C C . ARG A 1 91 ? -8.588 3.946 -9.409 1.00 71.50 91 ARG A C 1
ATOM 767 O O . ARG A 1 91 ? -9.345 3.245 -8.693 1.00 71.50 91 ARG A O 1
#

Secondary structure (DSSP, 8-state):
--HHHHHHHHHHHHS-TT--EEEEEEEEEEEEETTEEEEEEEEEEEESSEEEEEESSSTT-EEEEEGGG---EEEEEEEETTEEEEEEEE-

Radius of gyration: 15.05 Å; chains: 1; bou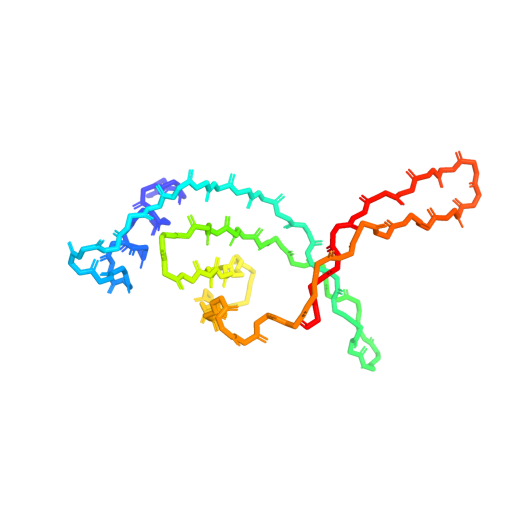nding box: 33×28×41 Å